Protein AF-A0A915NCZ8-F1 (afdb_monomer_lite)

Sequence (167 aa):
MMYTVECPVETLRYYDRKFLTNTFFNSSATYRLDSDVYMPHDALTKITPKTPKEYIWDQKEVLAKVKNKTKFVFQAISHCNSESGRDLITKRMSELIKLDLVGDCYGVYCDLECYNRELVPIVLSRSVFKGMDVPSNAFIALDDFESVNELVEYLRVLQNNTEKYLK

Structure (mmCIF, N/CA/C/O backbone):
data_AF-A0A915NCZ8-F1
#
_entry.id   AF-A0A915NCZ8-F1
#
loop_
_atom_site.group_PDB
_atom_site.id
_atom_site.type_symbol
_atom_site.label_atom_id
_atom_site.label_alt_id
_atom_site.label_comp_id
_atom_site.label_asym_id
_atom_site.label_entity_id
_atom_site.label_seq_id
_atom_site.pdbx_PDB_ins_code
_atom_site.Cartn_x
_atom_site.Cartn_y
_atom_site.Cartn_z
_atom_site.occupancy
_atom_site.B_iso_or_equiv
_atom_site.auth_seq_id
_atom_site.auth_comp_id
_atom_site.auth_asym_id
_atom_site.auth_atom_id
_atom_site.pdbx_PDB_model_num
ATOM 1 N N . MET A 1 1 ? 23.665 -8.447 -19.311 1.00 86.25 1 MET A N 1
ATOM 2 C CA . MET A 1 1 ? 22.579 -8.632 -18.328 1.00 86.25 1 MET A CA 1
ATOM 3 C C . MET A 1 1 ? 22.112 -7.257 -17.875 1.00 86.25 1 MET A C 1
ATOM 5 O O . MET A 1 1 ? 22.971 -6.423 -17.621 1.00 86.25 1 MET A O 1
ATOM 9 N N . MET A 1 2 ? 20.803 -7.003 -17.838 1.00 87.88 2 MET A N 1
ATOM 10 C CA . MET A 1 2 ? 20.227 -5.789 -17.253 1.00 87.88 2 MET A CA 1
ATOM 11 C C . MET A 1 2 ? 20.103 -5.988 -15.747 1.00 87.88 2 MET A C 1
ATOM 13 O O . MET A 1 2 ? 19.480 -6.953 -15.316 1.00 87.88 2 MET A O 1
ATOM 17 N N . TYR A 1 3 ? 20.666 -5.081 -14.962 1.00 89.06 3 TYR A N 1
ATOM 18 C CA . TYR A 1 3 ? 20.488 -5.049 -13.516 1.00 89.06 3 TYR A CA 1
ATOM 19 C C . TYR A 1 3 ? 19.832 -3.726 -13.146 1.00 89.06 3 TYR A C 1
ATOM 21 O O . TYR A 1 3 ? 20.379 -2.668 -13.457 1.00 89.06 3 TYR A O 1
ATOM 29 N N . THR A 1 4 ? 18.659 -3.783 -12.520 1.00 87.00 4 THR A N 1
ATOM 30 C CA . THR A 1 4 ? 17.991 -2.593 -11.992 1.00 87.00 4 THR A CA 1
ATOM 31 C C . THR A 1 4 ? 17.044 -2.969 -10.864 1.00 87.00 4 THR A C 1
ATOM 33 O O . THR A 1 4 ? 16.369 -4.000 -10.901 1.00 87.00 4 THR A O 1
ATOM 36 N N . VAL A 1 5 ? 16.999 -2.099 -9.864 1.00 84.25 5 VAL A N 1
ATOM 37 C CA . VAL A 1 5 ? 16.028 -2.146 -8.768 1.00 84.25 5 VAL A CA 1
ATOM 38 C C . VAL A 1 5 ? 14.976 -1.039 -8.889 1.00 84.25 5 VAL A C 1
ATOM 40 O O . VAL A 1 5 ? 14.059 -0.978 -8.071 1.00 84.25 5 VAL A O 1
ATOM 43 N N . GLU A 1 6 ? 15.097 -0.202 -9.925 1.00 85.00 6 GLU A N 1
ATOM 44 C CA . GLU A 1 6 ? 14.117 0.813 -10.298 1.00 85.00 6 GLU A CA 1
ATOM 45 C C . GLU A 1 6 ? 12.905 0.182 -10.966 1.00 85.00 6 GLU A C 1
ATOM 47 O O . GLU A 1 6 ? 12.993 -0.862 -11.624 1.00 85.00 6 GLU A O 1
ATOM 52 N N . CYS A 1 7 ? 11.751 0.834 -10.842 1.00 81.31 7 CYS A N 1
ATOM 53 C CA . CYS A 1 7 ? 10.559 0.335 -11.503 1.00 81.31 7 CYS A CA 1
ATOM 54 C C . CYS A 1 7 ? 10.661 0.481 -13.033 1.00 81.31 7 CYS A C 1
ATOM 56 O O . CYS A 1 7 ? 11.398 1.341 -13.5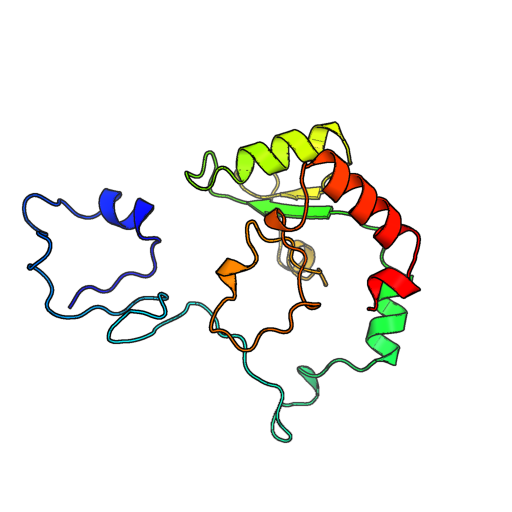23 1.00 81.31 7 CYS A O 1
ATOM 58 N N . PRO A 1 8 ? 9.945 -0.342 -13.827 1.00 79.25 8 PRO A N 1
ATOM 59 C CA . PRO A 1 8 ? 10.055 -0.316 -15.288 1.00 79.25 8 PRO A CA 1
ATOM 60 C C . PRO A 1 8 ? 9.828 1.064 -15.914 1.00 79.25 8 PRO A C 1
ATOM 62 O O . PRO A 1 8 ? 10.472 1.401 -16.903 1.00 79.25 8 PRO A O 1
ATOM 65 N N . VAL A 1 9 ? 8.930 1.853 -15.323 1.00 81.00 9 VAL A N 1
ATOM 66 C CA . VAL A 1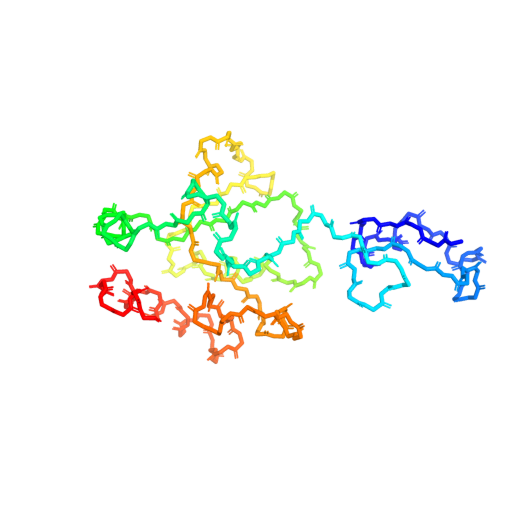 9 ? 8.613 3.216 -15.762 1.00 81.00 9 VAL A CA 1
ATOM 67 C C . VAL A 1 9 ? 9.812 4.147 -15.568 1.00 81.00 9 VAL A C 1
ATOM 69 O O . VAL A 1 9 ? 10.229 4.827 -16.503 1.00 81.00 9 VAL A O 1
ATOM 72 N N . GLU A 1 10 ? 10.419 4.127 -14.382 1.00 83.75 10 GLU A N 1
ATOM 73 C CA . GLU A 1 10 ? 11.555 4.991 -14.037 1.00 83.75 10 GLU A CA 1
ATOM 74 C C . GLU A 1 10 ? 12.857 4.526 -14.694 1.00 83.75 10 GLU A C 1
ATOM 76 O O . GLU A 1 10 ? 13.694 5.336 -15.079 1.00 83.75 10 GLU A O 1
ATOM 81 N N . THR A 1 11 ? 12.989 3.223 -14.939 1.00 81.50 11 THR A N 1
ATOM 82 C CA . THR A 1 11 ? 14.110 2.619 -15.671 1.00 81.50 11 THR A CA 1
ATOM 83 C C . THR A 1 11 ? 14.329 3.329 -17.013 1.00 81.50 11 THR A C 1
ATOM 85 O O . THR A 1 11 ? 15.455 3.688 -17.354 1.00 81.50 11 THR A O 1
ATOM 88 N N . LEU A 1 12 ? 13.263 3.637 -17.759 1.00 77.44 12 LEU A N 1
ATOM 89 C CA . LEU A 1 12 ? 13.378 4.311 -19.057 1.00 77.44 12 LEU A CA 1
ATOM 90 C C . LEU A 1 12 ? 13.888 5.758 -18.974 1.00 77.44 12 LEU A C 1
ATOM 92 O O . LEU A 1 12 ? 14.331 6.287 -19.991 1.00 77.44 12 LEU A O 1
ATOM 96 N N . ARG A 1 13 ? 13.879 6.396 -17.796 1.00 79.56 13 ARG A N 1
ATOM 97 C CA . ARG A 1 13 ? 14.479 7.728 -17.614 1.00 79.56 13 ARG A CA 1
ATOM 98 C C . ARG A 1 13 ? 16.002 7.693 -17.607 1.00 79.56 13 ARG A C 1
ATOM 100 O O . ARG A 1 13 ? 16.630 8.669 -18.005 1.00 79.56 13 ARG A O 1
ATOM 107 N N . TYR A 1 14 ? 16.590 6.580 -17.177 1.00 79.81 14 TYR A N 1
ATOM 108 C CA . TYR A 1 14 ? 18.040 6.434 -17.030 1.00 79.81 14 TYR A CA 1
ATOM 109 C C . TYR A 1 14 ? 18.702 5.729 -18.219 1.00 79.81 14 TYR A C 1
ATOM 111 O O . TYR A 1 14 ? 19.924 5.777 -18.364 1.00 79.81 14 TYR A O 1
ATOM 119 N N . TYR A 1 15 ? 17.912 5.088 -19.083 1.00 80.19 15 TYR A N 1
ATOM 120 C CA . TYR A 1 15 ? 18.409 4.260 -20.176 1.00 80.19 15 TYR A CA 1
ATOM 121 C C . TYR A 1 15 ? 17.950 4.779 -21.540 1.00 80.19 15 TYR A C 1
ATOM 123 O O . TYR A 1 15 ? 16.765 4.756 -21.872 1.00 80.19 15 TYR A O 1
ATOM 131 N N . ASP A 1 16 ? 18.909 5.189 -22.375 1.00 83.75 16 ASP A N 1
ATOM 132 C CA . ASP A 1 16 ? 18.623 5.617 -23.745 1.00 83.75 16 ASP A CA 1
ATOM 133 C C . ASP A 1 16 ? 18.289 4.409 -24.638 1.00 83.75 16 ASP A C 1
ATOM 135 O O . ASP A 1 16 ? 19.148 3.595 -24.999 1.00 83.75 16 ASP A O 1
ATOM 139 N N . ARG A 1 17 ? 17.015 4.319 -25.031 1.00 80.50 17 ARG A N 1
ATOM 140 C CA . ARG A 1 17 ? 16.459 3.253 -25.879 1.00 80.50 17 ARG A CA 1
ATOM 141 C C . ARG A 1 17 ? 17.026 3.236 -27.299 1.00 80.50 17 ARG A C 1
ATOM 143 O O . ARG A 1 17 ? 16.840 2.239 -27.994 1.00 80.50 17 ARG A O 1
ATOM 150 N N . LYS A 1 18 ? 17.733 4.287 -27.733 1.00 84.31 18 LYS A N 1
ATOM 151 C CA . LYS A 1 18 ? 18.476 4.282 -29.004 1.00 84.31 18 LYS A CA 1
ATOM 152 C C . LYS A 1 18 ? 19.630 3.284 -28.982 1.00 84.31 18 LYS A C 1
ATOM 154 O O . LYS A 1 18 ? 19.921 2.678 -30.007 1.00 84.31 18 LYS A O 1
ATOM 159 N N . PHE A 1 19 ? 20.259 3.106 -27.823 1.00 82.38 19 PHE A N 1
ATOM 160 C CA . PHE A 1 19 ? 21.373 2.177 -27.637 1.00 82.38 19 PHE A CA 1
ATOM 161 C C . PHE A 1 19 ? 20.909 0.884 -26.962 1.00 82.38 19 PHE A C 1
ATOM 163 O O . PHE A 1 19 ? 21.309 -0.207 -27.358 1.00 82.38 19 PHE A O 1
ATOM 170 N N . LEU A 1 20 ? 20.009 1.000 -25.984 1.00 82.75 20 LEU A N 1
ATOM 171 C CA . LEU A 1 20 ? 19.482 -0.108 -25.189 1.00 82.75 20 LEU A CA 1
ATOM 172 C C . LEU A 1 20 ? 18.162 -0.615 -25.780 1.00 82.75 20 LEU A C 1
ATOM 174 O O . LEU A 1 20 ? 17.071 -0.437 -25.224 1.00 82.75 20 LEU A O 1
ATOM 178 N N . THR A 1 21 ? 18.276 -1.226 -26.958 1.00 82.38 21 THR A N 1
ATOM 179 C CA . THR A 1 21 ? 17.155 -1.858 -27.663 1.00 82.38 21 THR A CA 1
ATOM 180 C C . THR A 1 21 ? 16.630 -3.077 -26.894 1.00 82.38 21 THR A C 1
ATOM 182 O O . THR A 1 21 ? 17.266 -3.579 -25.967 1.00 82.38 21 THR A O 1
ATOM 185 N N . ASN A 1 22 ? 15.464 -3.601 -27.289 1.00 77.00 22 ASN A N 1
ATOM 186 C CA . ASN A 1 22 ? 14.846 -4.768 -26.636 1.00 77.00 22 ASN A CA 1
ATOM 187 C C . ASN A 1 22 ? 15.714 -6.042 -26.661 1.00 77.00 22 ASN A C 1
ATOM 189 O O . ASN A 1 22 ? 15.429 -6.975 -25.923 1.00 77.00 22 ASN A O 1
ATOM 193 N N . THR A 1 23 ? 16.753 -6.087 -27.497 1.00 85.31 23 THR A N 1
ATOM 194 C CA . THR A 1 23 ? 17.670 -7.226 -27.636 1.00 85.31 23 THR A CA 1
ATOM 195 C C . THR A 1 23 ? 19.063 -6.935 -27.081 1.00 85.31 23 THR A C 1
ATOM 197 O O . THR A 1 23 ? 19.967 -7.743 -27.258 1.00 85.31 23 THR A O 1
ATOM 200 N N . PHE A 1 24 ? 19.278 -5.773 -26.455 1.00 88.25 24 PHE A N 1
ATOM 201 C CA . PHE A 1 24 ? 20.596 -5.393 -25.943 1.00 88.25 24 PHE A CA 1
ATOM 202 C C . PHE A 1 24 ? 21.032 -6.278 -24.767 1.00 88.25 24 PHE A C 1
ATOM 204 O O . PHE A 1 24 ? 22.212 -6.592 -24.609 1.00 88.25 24 PHE A O 1
ATOM 211 N N . PHE A 1 25 ? 20.075 -6.703 -23.939 1.00 88.50 25 PHE A N 1
ATOM 212 C CA . PHE A 1 25 ? 20.321 -7.574 -22.797 1.00 88.50 25 PHE A CA 1
ATOM 213 C C . PHE A 1 25 ? 19.714 -8.960 -23.027 1.00 88.50 25 PHE A C 1
ATOM 215 O O . PHE A 1 25 ? 18.517 -9.080 -23.250 1.00 88.50 25 PHE A O 1
ATOM 222 N N . ASN A 1 26 ? 20.537 -10.002 -22.887 1.00 92.00 26 ASN A N 1
ATOM 223 C CA . ASN A 1 26 ? 20.093 -11.402 -22.975 1.00 92.00 26 ASN A CA 1
ATOM 224 C C . ASN A 1 26 ? 19.469 -11.940 -21.676 1.00 92.00 26 ASN A C 1
ATOM 226 O O . ASN A 1 26 ? 18.883 -13.015 -21.686 1.00 92.00 26 ASN A O 1
ATOM 230 N N . SER A 1 27 ? 19.667 -11.245 -20.553 1.00 91.94 27 SER A N 1
ATOM 231 C CA . SER A 1 27 ? 19.197 -11.670 -19.228 1.00 91.94 27 SER A CA 1
ATOM 232 C C . SER A 1 27 ? 18.972 -10.457 -18.330 1.00 91.94 27 SER A C 1
ATOM 234 O O . SER A 1 27 ? 19.586 -9.406 -18.551 1.00 91.94 27 SER A O 1
ATOM 236 N N . SER A 1 28 ? 18.162 -10.615 -17.292 1.00 91.38 28 SER A N 1
ATOM 237 C CA . SER A 1 28 ? 17.712 -9.585 -16.360 1.00 91.38 28 SER A CA 1
ATOM 238 C C . SER A 1 28 ? 17.853 -10.031 -14.899 1.00 91.38 28 SER A C 1
ATOM 240 O O . SER A 1 28 ? 17.622 -11.190 -14.568 1.00 91.38 28 SER A O 1
ATOM 242 N N . ALA A 1 29 ? 18.229 -9.103 -14.023 1.00 92.81 29 ALA A N 1
ATOM 243 C CA . ALA A 1 29 ? 18.300 -9.291 -12.579 1.00 92.81 29 ALA A CA 1
ATOM 244 C C . ALA A 1 29 ? 17.532 -8.152 -11.890 1.00 92.81 29 ALA A C 1
ATOM 246 O O . ALA A 1 29 ? 18.026 -7.022 -11.841 1.00 92.81 29 ALA A O 1
ATOM 247 N N . THR A 1 30 ? 16.295 -8.417 -11.451 1.00 91.12 30 THR A N 1
ATOM 248 C CA . THR A 1 30 ? 15.374 -7.385 -10.927 1.00 91.12 30 THR A CA 1
ATOM 249 C C . THR A 1 30 ? 14.419 -7.952 -9.873 1.00 91.12 30 THR A C 1
ATOM 251 O O . THR A 1 30 ? 14.313 -9.163 -9.698 1.00 91.12 30 THR A O 1
ATOM 254 N N . TYR A 1 31 ? 13.639 -7.084 -9.228 1.00 88.19 31 TYR A N 1
ATOM 255 C CA . TYR A 1 31 ? 12.594 -7.489 -8.284 1.00 88.19 31 TYR A CA 1
ATOM 256 C C . TYR A 1 31 ? 11.355 -8.129 -8.939 1.00 88.19 31 TYR A C 1
ATOM 258 O O . TYR A 1 31 ? 10.445 -8.555 -8.229 1.00 88.19 31 TYR A O 1
ATOM 266 N N . ARG A 1 32 ? 11.245 -8.161 -10.273 1.00 86.31 32 ARG A N 1
ATOM 267 C CA . ARG A 1 32 ? 10.085 -8.761 -10.945 1.00 86.31 32 ARG A CA 1
ATOM 268 C C . ARG A 1 32 ? 10.174 -10.286 -10.937 1.00 86.31 32 ARG A C 1
ATOM 270 O O . ARG A 1 32 ? 11.240 -10.848 -11.186 1.00 86.31 32 ARG A O 1
ATOM 277 N N . LEU A 1 33 ? 9.033 -10.945 -10.727 1.00 85.69 33 LEU A N 1
ATOM 278 C CA . LEU A 1 33 ? 8.924 -12.411 -10.708 1.00 85.69 33 LEU A CA 1
ATOM 279 C C . LEU A 1 33 ? 9.248 -13.074 -12.060 1.00 85.69 33 LEU A C 1
ATOM 281 O O . LEU A 1 33 ? 9.517 -14.268 -12.092 1.00 85.69 33 LEU A O 1
ATOM 285 N N . ASP A 1 34 ? 9.216 -12.320 -13.162 1.00 88.44 34 ASP A N 1
ATOM 286 C CA . ASP A 1 34 ? 9.513 -12.788 -14.521 1.00 88.44 34 ASP A CA 1
ATOM 287 C C . ASP A 1 34 ? 10.956 -12.498 -14.977 1.00 88.44 34 ASP A C 1
ATOM 289 O O . ASP A 1 34 ? 11.256 -12.618 -16.163 1.00 88.44 34 ASP A O 1
ATOM 293 N N . SER A 1 35 ? 11.847 -12.108 -14.060 1.00 91.12 35 SER A N 1
ATOM 294 C CA . SER A 1 35 ? 13.268 -11.897 -14.368 1.00 91.12 35 SER A CA 1
ATOM 295 C C . SER A 1 35 ? 14.089 -13.189 -14.303 1.00 91.12 35 SER A C 1
ATOM 297 O O . SER A 1 35 ? 13.743 -14.118 -13.576 1.00 91.12 35 SER A O 1
ATOM 299 N N . ASP A 1 36 ? 15.201 -13.245 -15.048 1.00 94.25 36 ASP A N 1
ATOM 300 C CA . ASP A 1 36 ? 16.092 -14.419 -15.075 1.00 94.25 36 ASP A CA 1
ATOM 301 C C . ASP A 1 36 ? 16.745 -14.675 -13.710 1.00 94.25 36 ASP A C 1
ATOM 303 O O . ASP A 1 36 ? 16.940 -15.820 -13.302 1.00 94.25 36 ASP A O 1
ATOM 307 N N . VAL A 1 37 ? 17.083 -13.595 -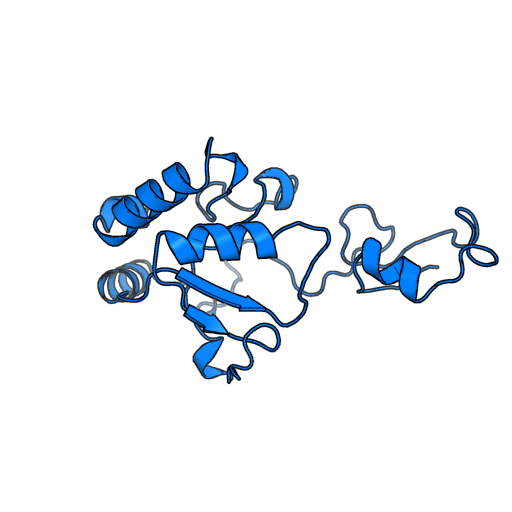12.999 1.00 93.50 37 VAL A N 1
ATOM 308 C CA . VAL A 1 37 ? 17.574 -13.614 -11.620 1.00 93.50 37 VAL A CA 1
ATOM 309 C C . VAL A 1 37 ? 16.644 -12.760 -10.761 1.00 93.50 37 VAL A C 1
ATOM 311 O O . VAL A 1 37 ? 16.731 -11.531 -10.755 1.00 93.50 37 VAL A O 1
ATOM 314 N N . TYR A 1 38 ? 15.761 -13.421 -10.013 1.00 90.56 38 TYR A N 1
ATOM 315 C CA . TYR A 1 38 ? 14.854 -12.753 -9.083 1.00 90.56 38 TYR A CA 1
ATOM 316 C C . TYR A 1 38 ? 15.624 -12.158 -7.900 1.00 90.56 38 TYR A C 1
ATOM 318 O O . TYR A 1 38 ? 16.256 -12.879 -7.127 1.00 90.56 38 TYR A O 1
ATOM 326 N N . MET A 1 39 ? 15.560 -10.835 -7.761 1.00 89.75 39 MET A N 1
ATOM 327 C CA . MET A 1 39 ? 16.297 -10.085 -6.750 1.00 89.75 39 MET A CA 1
ATOM 328 C C . MET A 1 39 ? 15.410 -8.989 -6.133 1.00 89.75 39 MET A C 1
ATOM 330 O O . MET A 1 39 ? 15.493 -7.819 -6.521 1.00 89.75 39 MET A O 1
ATOM 334 N N . PRO A 1 40 ? 14.490 -9.361 -5.227 1.00 87.31 40 PRO A N 1
ATOM 335 C CA . PRO A 1 40 ? 13.576 -8.413 -4.607 1.00 87.31 40 PRO A CA 1
ATOM 336 C C . PRO A 1 40 ? 14.272 -7.565 -3.537 1.00 87.31 40 PRO A C 1
ATOM 338 O O . PRO A 1 40 ? 15.273 -7.979 -2.957 1.00 87.31 40 PRO A O 1
ATOM 341 N N . HIS A 1 41 ? 13.699 -6.392 -3.248 1.00 83.00 41 HIS A N 1
ATOM 342 C CA . HIS A 1 41 ? 14.123 -5.555 -2.115 1.00 83.00 41 HIS A CA 1
ATOM 343 C C . HIS A 1 41 ? 13.901 -6.257 -0.775 1.00 83.00 41 HIS A C 1
ATOM 345 O O . HIS A 1 41 ? 14.733 -6.168 0.120 1.00 83.00 41 HIS A O 1
ATOM 351 N N . ASP A 1 42 ? 12.775 -6.958 -0.661 1.00 83.12 42 ASP A N 1
ATOM 352 C CA . ASP A 1 42 ? 12.385 -7.727 0.513 1.00 83.12 42 ASP A CA 1
ATOM 353 C C . ASP A 1 42 ? 11.492 -8.898 0.080 1.00 83.12 42 ASP A C 1
ATOM 355 O O . ASP A 1 42 ? 10.937 -8.892 -1.024 1.00 83.12 42 ASP A O 1
ATOM 359 N N . ALA A 1 43 ? 11.345 -9.910 0.929 1.00 81.12 43 ALA A N 1
ATOM 360 C CA . ALA A 1 43 ? 10.601 -11.117 0.602 1.00 81.12 43 ALA A CA 1
ATOM 361 C C . ALA A 1 43 ? 9.653 -11.531 1.728 1.00 81.12 43 ALA A C 1
ATOM 363 O O . ALA A 1 43 ? 10.051 -11.763 2.869 1.00 81.12 43 ALA A O 1
ATOM 364 N N . LEU A 1 44 ? 8.384 -11.732 1.368 1.00 83.88 44 LEU A N 1
ATOM 365 C CA . LEU A 1 44 ? 7.430 -12.406 2.240 1.00 83.88 44 LEU A CA 1
ATOM 366 C C . LEU A 1 44 ? 7.766 -13.898 2.271 1.00 83.88 44 LEU A C 1
ATOM 368 O O . LEU A 1 44 ? 7.716 -14.583 1.249 1.00 83.88 44 LEU A O 1
ATOM 372 N N . THR A 1 45 ? 8.111 -14.405 3.452 1.00 85.75 45 THR A N 1
ATOM 373 C CA . THR A 1 45 ? 8.455 -15.815 3.655 1.00 85.75 45 THR A CA 1
ATOM 374 C C . THR A 1 45 ? 7.397 -16.510 4.502 1.00 85.75 45 THR A C 1
ATOM 376 O O . THR A 1 45 ? 6.812 -15.924 5.414 1.00 85.75 45 THR A O 1
ATOM 379 N N . LYS A 1 46 ? 7.118 -17.781 4.190 1.00 88.50 46 LYS A N 1
ATOM 380 C CA . LYS A 1 46 ? 6.175 -18.577 4.980 1.00 88.50 46 LYS A CA 1
ATOM 381 C C . LYS A 1 46 ? 6.736 -18.807 6.377 1.00 88.50 46 LYS A C 1
ATOM 383 O O . LYS A 1 46 ? 7.895 -19.192 6.530 1.00 88.50 46 LYS A O 1
ATOM 388 N N . ILE A 1 47 ? 5.877 -18.661 7.382 1.00 89.75 47 ILE A N 1
ATOM 389 C CA . ILE A 1 47 ? 6.193 -19.100 8.739 1.00 89.75 47 ILE A CA 1
ATOM 390 C C . ILE A 1 47 ? 6.363 -20.622 8.712 1.00 89.75 47 ILE A C 1
ATOM 392 O O . ILE A 1 47 ? 5.493 -21.360 8.249 1.00 89.75 47 ILE A O 1
ATOM 396 N N . THR A 1 48 ? 7.503 -21.089 9.204 1.00 92.62 48 THR A N 1
ATOM 397 C CA . THR A 1 48 ? 7.831 -22.508 9.347 1.00 92.62 48 THR A CA 1
ATOM 398 C C . THR A 1 48 ? 8.131 -22.814 10.814 1.00 92.62 48 THR A C 1
ATOM 400 O O . THR A 1 48 ? 8.390 -21.893 11.588 1.00 92.62 48 THR A O 1
ATOM 403 N N . PRO A 1 49 ? 8.208 -24.093 11.222 1.00 94.31 49 PRO A N 1
ATOM 404 C CA . PRO A 1 49 ? 8.654 -24.447 12.572 1.00 94.31 49 PRO A CA 1
ATOM 405 C C . PRO A 1 49 ? 10.066 -23.948 12.932 1.00 94.31 49 PRO A C 1
ATOM 407 O O . PRO A 1 49 ? 10.434 -23.965 14.101 1.00 94.31 49 PRO A O 1
ATOM 410 N N . LYS A 1 50 ? 10.867 -23.535 11.937 1.00 95.06 50 LYS A N 1
ATOM 411 C CA . LYS A 1 50 ? 12.205 -22.957 12.127 1.00 95.06 50 LYS A CA 1
ATOM 412 C C . LYS A 1 50 ? 12.195 -21.431 12.237 1.00 95.06 50 LYS A C 1
ATOM 414 O O . LYS A 1 50 ? 13.239 -20.858 12.532 1.00 95.06 50 LYS A O 1
ATOM 419 N N . THR A 1 51 ? 11.068 -20.775 11.958 1.00 93.88 51 THR A N 1
ATOM 420 C CA . THR A 1 51 ? 10.961 -19.317 12.046 1.00 93.88 51 THR A CA 1
ATOM 421 C C . THR A 1 51 ? 11.176 -18.890 13.503 1.00 93.88 51 THR A C 1
ATOM 423 O O . THR A 1 51 ? 10.509 -19.433 14.389 1.00 93.88 51 THR A O 1
ATOM 426 N N . PRO A 1 52 ? 12.109 -17.959 13.777 1.00 94.06 52 PRO A N 1
ATOM 427 C CA . PRO A 1 52 ? 12.360 -17.489 15.134 1.00 94.06 52 PRO A CA 1
ATOM 428 C C . PRO A 1 52 ? 11.106 -16.867 15.764 1.00 94.06 52 PRO A C 1
ATOM 430 O O . PRO A 1 52 ? 10.297 -16.244 15.073 1.00 94.06 52 PRO A O 1
ATOM 433 N N . LYS A 1 53 ? 10.926 -17.056 17.077 1.00 89.75 53 LYS A N 1
ATOM 434 C CA . LYS A 1 53 ? 9.695 -16.656 17.784 1.00 89.75 53 LYS A CA 1
ATOM 435 C C . LYS A 1 53 ? 9.473 -15.146 17.769 1.00 89.75 53 LYS A C 1
ATOM 437 O O . LYS A 1 53 ? 8.332 -14.714 17.779 1.00 89.75 53 LYS A O 1
ATOM 442 N N . GLU A 1 54 ? 10.537 -14.360 17.704 1.00 89.75 54 GLU A N 1
ATOM 443 C CA . GLU A 1 54 ? 10.503 -12.903 17.581 1.00 89.75 54 GLU A CA 1
ATOM 444 C C . GLU A 1 54 ? 9.818 -12.409 16.294 1.00 89.75 54 GLU A C 1
ATOM 446 O O . GLU A 1 54 ? 9.335 -11.280 16.261 1.00 89.75 54 GLU A O 1
ATOM 451 N N . TYR A 1 55 ? 9.721 -13.251 15.259 1.00 87.25 55 TYR A N 1
ATOM 452 C CA . TYR A 1 55 ? 9.013 -12.943 14.011 1.00 87.25 55 TYR A CA 1
ATOM 453 C C . TYR A 1 55 ? 7.589 -13.509 13.963 1.00 87.25 55 TYR A C 1
ATOM 455 O O . TYR A 1 55 ? 6.883 -13.314 12.974 1.00 87.25 55 TYR A O 1
ATOM 463 N N . ILE A 1 56 ? 7.156 -14.232 14.999 1.00 89.44 56 ILE A N 1
ATOM 464 C CA . ILE A 1 56 ? 5.828 -14.844 15.072 1.00 89.44 56 ILE A CA 1
ATOM 465 C C . ILE A 1 56 ? 5.021 -14.104 16.129 1.00 89.44 56 ILE A C 1
ATOM 467 O O . ILE A 1 56 ? 5.341 -14.144 17.314 1.00 89.44 56 ILE A O 1
ATOM 471 N N . TRP A 1 57 ? 3.947 -13.448 15.705 1.00 86.88 57 TRP A N 1
ATOM 472 C CA . TRP A 1 57 ? 3.084 -12.715 16.624 1.00 86.88 57 TRP A CA 1
ATOM 473 C C . TRP A 1 57 ? 2.146 -13.657 17.380 1.00 86.88 57 TRP A C 1
ATOM 475 O O . TRP A 1 57 ? 1.502 -14.524 16.784 1.00 86.88 57 TRP A O 1
ATOM 485 N N . ASP A 1 58 ? 2.035 -13.461 18.695 1.00 89.44 58 ASP A N 1
ATOM 486 C CA . ASP A 1 58 ? 1.062 -14.178 19.516 1.00 89.44 58 ASP A CA 1
ATOM 487 C C . ASP A 1 58 ? -0.340 -13.588 19.327 1.00 89.44 58 ASP A C 1
ATOM 489 O O . ASP A 1 58 ? -0.536 -12.372 19.329 1.00 89.44 58 ASP A O 1
ATOM 493 N N . GLN A 1 59 ? -1.356 -14.443 19.209 1.00 87.38 59 GLN A N 1
ATOM 494 C CA . GLN A 1 59 ? -2.723 -13.987 18.967 1.00 87.38 59 GLN A CA 1
ATOM 495 C C . GLN A 1 59 ? -3.249 -13.065 20.082 1.00 87.38 59 GLN A C 1
ATOM 497 O O . GLN A 1 59 ? -3.980 -12.119 19.795 1.00 87.38 59 GLN A O 1
ATOM 502 N N . LYS A 1 60 ? -2.880 -13.286 21.350 1.00 90.38 60 LYS A N 1
ATOM 503 C CA . LYS A 1 60 ? -3.279 -12.406 22.460 1.00 90.38 60 LYS A CA 1
ATOM 504 C C . LYS A 1 60 ? -2.605 -11.044 22.360 1.00 90.38 60 LYS A C 1
ATOM 506 O O . LYS A 1 60 ? -3.250 -10.041 22.661 1.00 90.38 60 LYS A O 1
ATOM 511 N N . GLU A 1 61 ? -1.347 -11.009 21.926 1.00 89.94 61 GLU A N 1
ATOM 512 C CA . GLU A 1 61 ? -0.628 -9.763 21.663 1.00 89.94 61 GLU A CA 1
ATOM 513 C C . GLU A 1 61 ? -1.317 -8.979 20.542 1.00 89.94 61 GLU A C 1
ATOM 515 O O . GLU A 1 61 ? -1.672 -7.819 20.744 1.00 89.94 61 GLU A O 1
ATOM 520 N N . VAL A 1 62 ? -1.614 -9.630 19.413 1.00 89.31 62 VAL A N 1
ATOM 521 C CA . VAL A 1 62 ? -2.335 -9.006 18.291 1.00 89.31 62 VAL A CA 1
ATOM 522 C C . VAL A 1 62 ? -3.681 -8.450 18.748 1.00 89.31 62 VAL A C 1
ATOM 524 O O . VAL A 1 62 ? -4.001 -7.295 18.475 1.00 89.31 62 VAL A O 1
ATOM 527 N N . LEU A 1 63 ? -4.456 -9.227 19.508 1.00 88.94 63 LEU A N 1
ATOM 528 C CA . LEU A 1 63 ? -5.740 -8.782 20.054 1.00 88.94 63 LEU A CA 1
ATOM 529 C C . LEU A 1 63 ? -5.597 -7.553 20.960 1.00 88.94 63 LEU A C 1
ATOM 531 O O . LEU A 1 63 ? -6.431 -6.648 20.897 1.00 88.94 63 LEU A O 1
ATOM 535 N N . ALA A 1 64 ? -4.567 -7.509 21.806 1.00 89.81 64 ALA A N 1
ATOM 536 C CA . ALA A 1 64 ? -4.305 -6.365 22.674 1.00 89.81 64 ALA A CA 1
ATOM 537 C C . ALA A 1 64 ? -3.925 -5.119 21.862 1.00 89.81 64 ALA A C 1
ATOM 539 O O . ALA A 1 64 ? -4.431 -4.030 22.137 1.00 89.81 64 ALA A O 1
ATOM 540 N N . LYS A 1 65 ? -3.089 -5.278 20.831 1.00 88.56 65 LYS A N 1
ATOM 541 C CA . LYS A 1 65 ? -2.666 -4.174 19.964 1.00 88.56 65 LYS A CA 1
ATOM 542 C C . LYS A 1 65 ? -3.823 -3.629 19.139 1.00 88.56 65 LYS A C 1
ATOM 544 O O . LYS A 1 65 ? -4.053 -2.425 19.171 1.00 88.56 65 LYS A O 1
ATOM 549 N N . VAL A 1 66 ? -4.616 -4.495 18.503 1.00 89.19 66 VAL A N 1
ATOM 550 C CA . VAL A 1 66 ? -5.790 -4.098 17.705 1.00 89.19 66 VAL A CA 1
ATOM 551 C C . VAL A 1 66 ? -6.813 -3.328 18.544 1.00 89.19 66 VAL A C 1
ATOM 553 O O . VAL A 1 66 ? -7.315 -2.308 18.081 1.00 89.19 66 VAL A O 1
ATOM 556 N N . LYS A 1 67 ? -7.076 -3.740 19.792 1.00 87.00 67 LYS A N 1
ATOM 557 C CA . LYS A 1 67 ? -7.991 -3.015 20.698 1.00 87.00 67 LYS A CA 1
ATOM 558 C C . LYS A 1 67 ? -7.538 -1.589 21.017 1.00 87.00 67 LYS A C 1
ATOM 560 O O . LYS A 1 67 ? -8.379 -0.732 21.262 1.00 87.00 67 LYS A O 1
ATOM 565 N N . ASN A 1 68 ? -6.231 -1.342 21.007 1.00 87.25 68 ASN A N 1
ATOM 566 C CA . ASN A 1 68 ? -5.648 -0.034 21.298 1.00 87.25 68 ASN A CA 1
ATOM 567 C C . ASN A 1 68 ? -5.419 0.819 20.038 1.00 87.25 68 ASN A C 1
ATOM 569 O O . ASN A 1 68 ? -4.951 1.955 20.148 1.00 87.25 68 ASN A O 1
ATOM 573 N N . LYS A 1 69 ? -5.727 0.312 18.834 1.00 85.06 69 LYS A N 1
ATOM 574 C CA . LYS A 1 69 ? -5.563 1.079 17.593 1.00 85.06 69 LYS A CA 1
ATOM 575 C C . LYS A 1 69 ? -6.601 2.195 17.517 1.00 85.06 69 LYS A C 1
ATOM 577 O O . LYS A 1 69 ? -7.790 1.951 17.363 1.00 85.06 69 LYS A O 1
ATOM 582 N N . THR A 1 70 ? -6.123 3.434 17.571 1.00 83.50 70 THR A N 1
ATOM 583 C CA . THR A 1 70 ? -6.947 4.647 17.428 1.00 83.50 70 THR A CA 1
ATOM 584 C C . THR A 1 70 ? -6.748 5.347 16.086 1.00 83.50 70 THR A C 1
ATOM 586 O O . THR A 1 70 ? -7.632 6.064 15.619 1.00 83.50 70 THR A O 1
ATOM 589 N N . LYS A 1 71 ? -5.587 5.139 15.452 1.00 84.94 71 LYS A N 1
ATOM 590 C CA . LYS A 1 71 ? -5.247 5.716 14.148 1.00 84.94 71 LYS A CA 1
ATOM 591 C C . LYS A 1 71 ? -5.928 4.952 13.021 1.00 84.94 71 LYS A C 1
ATOM 593 O O . LYS A 1 71 ? -6.039 3.730 13.081 1.00 84.94 71 LYS A O 1
ATOM 598 N N . PHE A 1 72 ? -6.359 5.693 12.004 1.00 89.50 72 PHE A N 1
ATOM 599 C CA . PHE A 1 72 ? -7.254 5.175 10.977 1.00 89.50 72 PHE A CA 1
ATOM 600 C C . PHE A 1 72 ? -6.520 4.747 9.704 1.00 89.50 72 PHE A C 1
ATOM 602 O O . PHE A 1 72 ? -6.390 3.554 9.448 1.00 89.50 72 PHE A O 1
ATOM 609 N N . VAL A 1 73 ? -5.995 5.701 8.932 1.00 94.00 73 VAL A N 1
ATOM 610 C CA . VAL A 1 73 ? -5.263 5.429 7.687 1.00 94.00 73 VAL A CA 1
ATOM 611 C C . VAL A 1 73 ? -3.978 6.246 7.669 1.00 94.00 73 VAL A C 1
ATOM 613 O O . VAL A 1 73 ? -3.994 7.436 7.978 1.00 94.00 73 VAL A O 1
ATOM 616 N N . PHE A 1 74 ? -2.877 5.600 7.295 1.00 94.75 74 PHE A N 1
ATOM 617 C CA . PHE A 1 74 ? -1.541 6.185 7.221 1.00 94.75 74 PHE A CA 1
ATOM 618 C C . PHE A 1 74 ? -0.930 5.924 5.844 1.00 94.75 74 PHE A C 1
ATOM 620 O O . PHE A 1 74 ? -1.073 4.825 5.306 1.00 94.75 74 PHE A O 1
ATOM 627 N N . GLN A 1 75 ? -0.221 6.909 5.294 1.00 94.81 75 GLN A N 1
ATOM 628 C CA . GLN A 1 75 ? 0.572 6.744 4.080 1.00 94.81 75 GLN A CA 1
ATOM 629 C C . GLN A 1 75 ? 1.869 7.551 4.172 1.00 94.81 75 GLN A C 1
ATOM 631 O O . GLN A 1 75 ? 1.844 8.756 4.416 1.00 94.81 75 GLN A O 1
ATOM 636 N N . ALA A 1 76 ? 2.989 6.882 3.902 1.00 94.50 76 ALA A N 1
ATOM 637 C CA . ALA A 1 76 ? 4.288 7.512 3.708 1.00 94.50 76 ALA A CA 1
ATOM 638 C C . ALA A 1 76 ? 4.669 7.490 2.222 1.00 94.50 76 ALA A C 1
ATOM 640 O O . ALA A 1 76 ? 4.582 6.443 1.576 1.00 94.50 76 ALA A O 1
ATOM 641 N N . ILE A 1 77 ? 5.052 8.639 1.667 1.00 93.50 77 ILE A N 1
ATOM 642 C CA . ILE A 1 77 ? 5.271 8.804 0.228 1.00 93.50 77 ILE A CA 1
ATOM 643 C C . ILE A 1 77 ? 6.217 9.969 -0.087 1.00 93.50 77 ILE A C 1
ATOM 645 O O . ILE A 1 77 ? 5.984 11.112 0.304 1.00 93.50 77 ILE A O 1
ATOM 649 N N . SER A 1 78 ? 7.245 9.670 -0.883 1.00 92.94 78 SER A N 1
ATOM 650 C CA . SER A 1 78 ? 8.222 10.656 -1.370 1.00 92.94 78 SER A CA 1
ATOM 651 C C . SER A 1 78 ? 8.241 10.832 -2.893 1.00 92.94 78 SER A C 1
ATOM 653 O O . SER A 1 78 ? 8.808 11.799 -3.384 1.00 92.94 78 SER A O 1
ATOM 655 N N . HIS A 1 79 ? 7.605 9.936 -3.658 1.00 91.00 79 HIS A N 1
ATOM 656 C CA . HIS A 1 79 ? 7.518 10.054 -5.119 1.00 91.00 79 HIS A CA 1
ATOM 657 C C . HIS A 1 79 ? 6.106 10.446 -5.555 1.00 91.00 79 HIS A C 1
ATOM 659 O O . HIS A 1 79 ? 5.201 9.607 -5.555 1.00 91.00 79 HIS A O 1
ATOM 665 N N . CYS A 1 80 ? 5.934 11.712 -5.925 1.00 92.31 80 CYS A N 1
ATOM 666 C CA . CYS A 1 80 ? 4.636 12.323 -6.204 1.00 92.31 80 CYS A CA 1
ATOM 667 C C . CYS A 1 80 ? 4.275 12.214 -7.688 1.00 92.31 80 CYS A C 1
ATOM 669 O O . CYS A 1 80 ? 5.152 12.041 -8.531 1.00 92.31 80 CYS A O 1
ATOM 671 N N . ASN A 1 81 ? 2.989 12.369 -8.017 1.00 90.88 81 ASN A N 1
ATOM 672 C CA . ASN A 1 81 ? 2.486 12.290 -9.397 1.00 90.88 81 ASN A CA 1
ATOM 673 C C . ASN A 1 81 ? 2.902 10.984 -10.097 1.00 90.88 81 ASN A C 1
ATOM 675 O O . ASN A 1 81 ? 3.348 10.979 -11.243 1.00 90.88 81 ASN A O 1
ATOM 679 N N . SER A 1 82 ? 2.795 9.871 -9.375 1.00 88.19 82 SER A N 1
ATOM 680 C CA . SER A 1 82 ? 3.142 8.552 -9.886 1.00 88.19 82 SER A CA 1
ATOM 681 C C . SER A 1 82 ? 2.206 8.129 -11.020 1.00 88.19 82 SER A C 1
ATOM 683 O O . SER A 1 82 ? 0.991 8.315 -10.938 1.00 88.19 82 SER A O 1
ATOM 685 N N . GLU A 1 83 ? 2.752 7.465 -12.042 1.00 88.44 83 GLU A N 1
ATOM 686 C CA . GLU A 1 83 ? 1.955 6.939 -13.166 1.00 88.44 83 GLU A CA 1
ATOM 687 C C . GLU A 1 83 ? 0.899 5.915 -12.729 1.00 88.44 83 GLU A C 1
ATOM 689 O O . GLU A 1 83 ? -0.111 5.733 -13.400 1.00 88.44 83 GLU A O 1
ATOM 694 N N . SER A 1 84 ? 1.090 5.291 -11.562 1.00 87.31 84 SER A N 1
ATOM 695 C CA . SER A 1 84 ? 0.102 4.397 -10.949 1.00 87.31 84 SER A CA 1
ATOM 696 C C . SER A 1 84 ? -1.227 5.077 -10.599 1.00 87.31 84 SER A C 1
ATOM 698 O O . SER A 1 84 ? -2.202 4.393 -10.299 1.00 87.31 84 SER A O 1
ATOM 700 N N . GLY A 1 85 ? -1.269 6.413 -10.554 1.00 91.12 85 GLY A N 1
ATOM 701 C CA . GLY A 1 85 ? -2.444 7.167 -10.122 1.00 91.12 85 GLY A CA 1
ATOM 702 C C . GLY A 1 85 ? -2.717 7.091 -8.617 1.00 91.12 85 GLY A C 1
ATOM 703 O O . GLY A 1 85 ? -3.726 7.630 -8.163 1.00 91.12 85 GLY A O 1
ATOM 704 N N . ARG A 1 86 ? -1.828 6.481 -7.817 1.00 92.50 86 ARG A N 1
ATOM 705 C CA . ARG A 1 86 ? -1.961 6.367 -6.350 1.00 92.50 86 ARG A CA 1
ATOM 706 C C . ARG A 1 86 ? -2.271 7.711 -5.691 1.00 92.50 86 ARG A C 1
ATOM 708 O O . ARG A 1 86 ? -3.105 7.778 -4.795 1.00 92.50 86 ARG A O 1
ATOM 715 N N . ASP A 1 87 ? -1.629 8.779 -6.154 1.00 93.19 87 ASP A N 1
ATOM 716 C CA . ASP A 1 87 ? -1.795 10.132 -5.616 1.00 93.19 87 ASP A CA 1
ATOM 717 C C . ASP A 1 87 ? -3.234 10.656 -5.788 1.00 93.19 87 ASP A C 1
ATOM 719 O O . ASP A 1 87 ? -3.758 11.342 -4.910 1.00 93.19 87 ASP A O 1
ATOM 723 N N . LEU A 1 88 ? -3.910 10.279 -6.882 1.00 94.06 88 LEU A N 1
ATOM 724 C CA . LEU A 1 88 ? -5.308 10.639 -7.137 1.00 94.06 88 LEU A CA 1
ATOM 725 C C . LEU A 1 88 ? -6.249 9.952 -6.143 1.00 94.06 88 LEU A C 1
ATOM 727 O O . LEU A 1 88 ? -7.188 10.579 -5.649 1.00 94.06 88 LEU A O 1
ATOM 731 N N . ILE A 1 89 ? -5.971 8.688 -5.814 1.00 94.38 89 ILE A N 1
ATOM 732 C CA . ILE A 1 89 ? -6.738 7.932 -4.819 1.00 94.38 89 ILE A CA 1
ATOM 733 C C . ILE A 1 89 ? -6.548 8.540 -3.434 1.00 94.38 89 ILE A C 1
ATOM 735 O O . ILE A 1 89 ? -7.539 8.819 -2.760 1.00 94.38 89 ILE A O 1
ATOM 739 N N . THR A 1 90 ? -5.305 8.822 -3.032 1.00 95.06 90 THR A N 1
ATOM 740 C CA . THR A 1 90 ? -5.033 9.477 -1.746 1.00 95.06 90 THR A CA 1
ATOM 741 C C . THR A 1 90 ? -5.744 10.823 -1.649 1.00 95.06 90 THR A C 1
ATOM 743 O O . THR A 1 90 ? -6.398 11.096 -0.643 1.00 95.06 90 THR A O 1
ATOM 746 N N . LYS A 1 91 ? -5.687 11.641 -2.708 1.00 95.06 91 LYS A N 1
ATOM 747 C CA . LYS A 1 91 ? -6.394 12.924 -2.759 1.00 95.06 91 LYS A CA 1
ATOM 748 C C . LYS A 1 91 ? -7.897 12.733 -2.557 1.00 95.06 91 LYS A C 1
ATOM 750 O O . LYS A 1 91 ? -8.472 13.371 -1.678 1.00 95.06 91 LYS A O 1
ATOM 755 N N . ARG A 1 92 ? -8.520 11.808 -3.293 1.00 95.44 92 ARG A N 1
ATOM 756 C CA . ARG A 1 92 ? -9.958 11.537 -3.165 1.00 95.44 92 ARG A CA 1
ATOM 757 C C . ARG A 1 92 ? -10.333 11.005 -1.779 1.00 95.44 92 ARG A C 1
ATOM 759 O O . ARG A 1 92 ? -11.350 11.411 -1.230 1.00 95.44 92 ARG A O 1
ATOM 766 N N . MET A 1 93 ? -9.518 10.130 -1.194 1.00 95.81 93 MET A N 1
ATOM 767 C CA . MET A 1 93 ? -9.734 9.628 0.166 1.00 95.81 93 MET A CA 1
ATOM 768 C C . MET A 1 93 ? -9.606 10.739 1.216 1.00 95.81 93 MET A C 1
ATOM 770 O O . MET A 1 93 ? -10.403 10.771 2.151 1.00 95.81 93 MET A O 1
ATOM 774 N N . SER A 1 94 ? -8.663 11.672 1.049 1.00 95.00 94 SER A N 1
ATOM 775 C CA . SER A 1 94 ? -8.437 12.776 1.997 1.00 95.00 94 SER A CA 1
ATOM 776 C C . SER A 1 94 ? -9.616 13.749 2.107 1.00 95.00 94 SER A C 1
ATOM 778 O O . SER A 1 94 ? -9.788 14.400 3.133 1.00 95.00 94 SER A O 1
ATOM 780 N N . GLU A 1 95 ? -10.463 13.815 1.075 1.00 96.25 95 GLU A N 1
ATOM 781 C CA . GLU A 1 95 ? -11.706 14.596 1.083 1.00 96.25 95 GLU A CA 1
ATOM 782 C C . GLU A 1 95 ? -12.809 13.933 1.929 1.00 96.25 95 GLU A C 1
ATOM 784 O O . GLU A 1 95 ? -13.750 14.601 2.355 1.00 96.25 95 GLU A O 1
ATOM 789 N N . LEU A 1 96 ? -12.717 12.619 2.165 1.00 96.00 96 LEU A N 1
ATOM 790 C CA . LEU A 1 96 ? -13.755 11.822 2.827 1.00 96.00 96 LEU A CA 1
ATOM 791 C C . LEU A 1 96 ? -13.398 11.469 4.275 1.00 96.00 96 LEU A C 1
ATOM 793 O O . LEU A 1 96 ? -14.289 11.299 5.114 1.00 96.00 96 LEU A O 1
ATOM 797 N N . ILE A 1 97 ? -12.107 11.301 4.565 1.00 94.69 97 ILE A N 1
ATOM 798 C CA . ILE A 1 97 ? -11.581 10.843 5.854 1.00 94.69 97 ILE A CA 1
ATOM 799 C C . ILE A 1 97 ? -10.238 11.499 6.166 1.00 94.69 97 ILE A C 1
ATOM 801 O O . ILE A 1 97 ? -9.479 11.871 5.275 1.00 94.6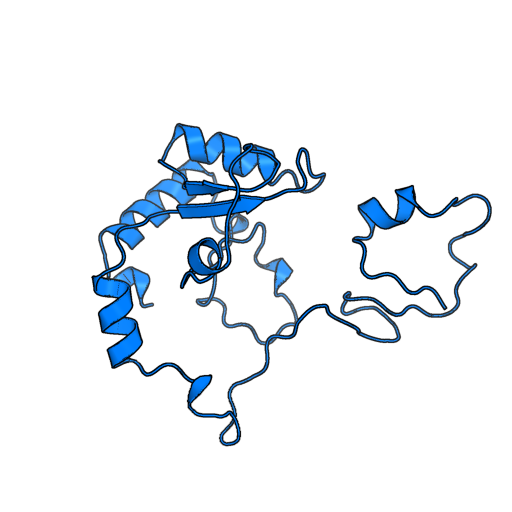9 97 ILE A O 1
ATOM 805 N N . LYS A 1 98 ? -9.913 11.593 7.458 1.00 94.19 98 LYS A N 1
ATOM 806 C CA . LYS A 1 98 ? -8.595 12.053 7.897 1.00 94.19 98 LYS A CA 1
ATOM 807 C C . LYS A 1 98 ? -7.541 10.982 7.603 1.00 94.19 98 LYS A C 1
ATOM 809 O O . LYS A 1 98 ? -7.657 9.859 8.093 1.00 94.19 98 LYS A O 1
ATOM 814 N N . LEU A 1 99 ? -6.514 11.363 6.847 1.00 94.94 99 LEU A N 1
ATOM 815 C CA . LEU A 1 99 ? -5.345 10.540 6.545 1.00 94.94 99 LEU A CA 1
ATOM 816 C C . LEU A 1 99 ? -4.114 11.093 7.272 1.00 94.94 99 LEU A C 1
ATOM 818 O O . LEU A 1 99 ? -3.888 12.304 7.273 1.00 94.94 99 LEU A O 1
ATOM 822 N N . ASP A 1 100 ? -3.305 10.210 7.851 1.00 94.50 100 ASP A N 1
ATOM 823 C CA . ASP A 1 100 ? -1.982 10.549 8.372 1.00 94.50 100 ASP A CA 1
ATOM 824 C C . ASP A 1 100 ? -0.965 10.437 7.221 1.00 94.50 100 ASP A C 1
ATOM 826 O O . ASP A 1 100 ? -0.506 9.344 6.880 1.00 94.50 100 ASP 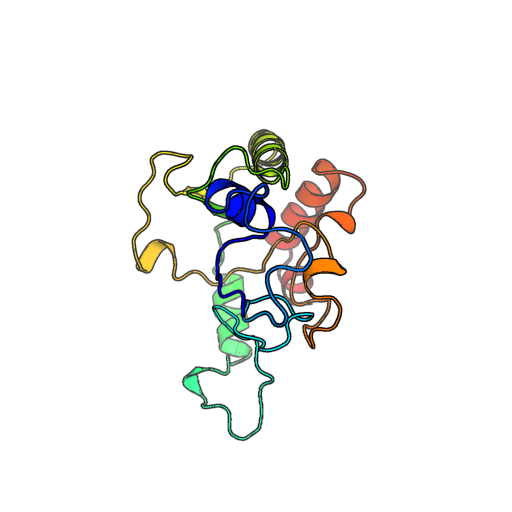A O 1
ATOM 830 N N . LEU A 1 101 ? -0.665 11.572 6.585 1.00 95.19 101 LEU A N 1
ATOM 831 C CA . LEU A 1 101 ? 0.162 11.667 5.380 1.00 95.19 101 LEU A CA 1
ATOM 832 C C . LEU A 1 101 ? 1.558 12.202 5.713 1.00 95.19 101 LEU A C 1
ATOM 834 O O . LEU A 1 101 ? 1.684 13.274 6.305 1.00 95.19 101 LEU A O 1
ATOM 838 N N . VAL A 1 102 ? 2.600 11.460 5.332 1.00 95.69 102 VAL A N 1
ATOM 839 C CA . VAL A 1 102 ? 4.006 11.823 5.576 1.00 95.69 102 VAL A CA 1
ATOM 840 C C . VAL A 1 102 ? 4.891 11.572 4.352 1.00 95.69 102 VAL A C 1
ATOM 842 O O . VAL A 1 102 ? 4.494 10.872 3.421 1.00 95.69 102 VAL A O 1
ATOM 845 N N . GLY A 1 103 ? 6.104 12.119 4.368 1.00 95.12 103 GLY A N 1
ATOM 846 C CA . GLY A 1 103 ? 7.093 12.035 3.293 1.00 95.12 103 GLY A CA 1
ATOM 847 C C . GLY A 1 103 ? 7.190 13.317 2.464 1.00 95.12 103 GLY A C 1
ATOM 848 O O . GLY A 1 103 ? 6.492 14.306 2.720 1.00 95.12 103 GLY A O 1
ATOM 849 N N . ASP A 1 104 ? 8.076 13.302 1.467 1.00 94.88 104 ASP A N 1
ATOM 850 C CA . ASP A 1 104 ? 8.459 14.507 0.717 1.00 94.88 104 ASP A CA 1
ATOM 851 C C . ASP A 1 104 ? 7.284 15.140 -0.033 1.00 94.88 104 ASP A C 1
ATOM 853 O O . ASP A 1 104 ? 7.207 16.364 -0.132 1.00 94.88 104 ASP A O 1
ATOM 857 N N . CYS A 1 105 ? 6.309 14.338 -0.475 1.00 94.31 105 CYS A N 1
ATOM 858 C CA . CYS A 1 105 ? 5.118 14.854 -1.158 1.00 94.31 105 CYS A CA 1
ATOM 859 C C . CYS A 1 105 ? 4.232 15.738 -0.277 1.00 94.31 105 CYS A C 1
ATOM 861 O O . CYS A 1 105 ? 3.425 16.504 -0.802 1.00 94.31 105 CYS A O 1
ATOM 863 N N . TYR A 1 106 ? 4.381 15.640 1.045 1.00 94.69 106 TYR A N 1
ATOM 864 C CA . TYR A 1 106 ? 3.621 16.420 2.020 1.00 94.69 106 TYR A CA 1
ATOM 865 C C . TYR A 1 106 ? 4.504 17.331 2.879 1.00 94.69 106 TYR A C 1
ATOM 867 O O . TYR A 1 106 ? 3.983 18.053 3.724 1.00 94.69 106 TYR A O 1
ATOM 875 N N . GLY A 1 107 ? 5.828 17.314 2.680 1.00 95.12 107 GLY A N 1
ATOM 876 C CA . GLY A 1 107 ? 6.772 18.107 3.472 1.00 95.12 107 GLY A CA 1
ATOM 877 C C . GLY A 1 107 ? 6.815 17.722 4.955 1.00 95.12 107 GLY A C 1
ATOM 878 O O . GLY A 1 107 ? 7.201 18.541 5.787 1.00 95.12 107 GLY A O 1
ATOM 879 N N . VAL A 1 108 ? 6.401 16.499 5.301 1.00 95.62 108 VAL A N 1
ATOM 880 C CA . VAL A 1 108 ? 6.380 16.002 6.684 1.00 95.62 108 VAL A CA 1
ATOM 881 C C . VAL A 1 108 ? 7.414 14.897 6.829 1.00 95.62 108 VAL A C 1
ATOM 883 O O . VAL A 1 108 ? 7.264 13.814 6.267 1.00 95.62 108 VAL A O 1
ATOM 886 N N . TYR A 1 109 ? 8.457 15.162 7.609 1.00 93.44 109 TYR A N 1
ATOM 887 C CA . TYR A 1 109 ? 9.480 14.169 7.915 1.00 93.44 109 TYR A CA 1
ATOM 888 C C . TYR A 1 109 ? 8.933 13.064 8.834 1.00 93.44 109 TYR A C 1
ATOM 890 O O . TYR A 1 109 ? 8.165 13.332 9.759 1.00 93.44 109 TYR A O 1
ATOM 898 N N . CYS A 1 110 ? 9.347 11.823 8.578 1.00 92.12 110 CYS A N 1
ATOM 899 C CA . CYS A 1 110 ? 8.972 10.630 9.334 1.00 92.12 110 CYS A CA 1
ATOM 900 C C . CYS A 1 110 ? 10.261 9.933 9.783 1.00 92.12 110 CYS A C 1
ATOM 902 O O . CYS A 1 110 ? 11.112 9.605 8.956 1.00 92.12 110 CYS A O 1
ATOM 904 N N . ASP A 1 111 ? 10.424 9.762 11.091 1.00 92.94 111 ASP A N 1
ATOM 905 C CA . ASP A 1 111 ? 11.543 9.047 11.699 1.00 92.94 111 ASP A CA 1
ATOM 906 C C . ASP A 1 111 ? 11.261 7.537 11.816 1.00 92.94 111 ASP A C 1
ATOM 908 O O . ASP A 1 111 ? 10.222 7.035 11.380 1.00 92.94 111 ASP A O 1
ATOM 912 N N . LEU A 1 112 ? 12.198 6.789 12.410 1.00 88.88 112 LEU A N 1
ATOM 913 C CA . LEU A 1 112 ? 12.068 5.337 12.572 1.00 88.88 112 LEU A CA 1
ATOM 914 C C . LEU A 1 112 ? 10.804 4.940 13.355 1.00 88.88 112 LEU A C 1
ATOM 916 O O . LEU A 1 112 ? 10.157 3.950 13.020 1.00 88.88 112 LEU A O 1
ATOM 920 N N . GLU A 1 113 ? 10.440 5.710 14.384 1.00 89.75 113 GLU A N 1
ATOM 921 C CA . GLU A 1 113 ? 9.244 5.459 15.193 1.00 89.75 113 GLU A CA 1
ATOM 922 C C . GLU A 1 113 ? 7.969 5.676 14.372 1.00 89.75 113 GLU A C 1
ATOM 924 O O . GLU A 1 113 ? 7.021 4.891 14.439 1.00 89.75 113 GLU A O 1
ATOM 929 N N . CYS A 1 114 ? 7.954 6.712 13.537 1.00 88.94 114 CYS A N 1
ATOM 930 C CA . CYS A 1 114 ? 6.856 6.985 12.629 1.00 88.94 114 CYS A CA 1
ATOM 931 C C . CYS A 1 114 ? 6.630 5.858 11.602 1.00 88.94 114 CYS A C 1
ATOM 933 O O . CYS A 1 114 ? 5.466 5.581 11.294 1.00 88.94 114 CYS A O 1
ATOM 935 N N . TYR A 1 115 ? 7.687 5.187 11.127 1.00 88.19 115 TYR A N 1
ATOM 936 C CA . TYR A 1 115 ? 7.586 4.027 10.227 1.00 88.19 115 TYR A CA 1
ATOM 937 C C . TYR A 1 115 ? 7.236 2.717 10.935 1.00 88.19 115 TYR A C 1
ATOM 939 O O . TYR A 1 115 ? 6.625 1.841 10.323 1.00 88.19 115 TYR A O 1
ATOM 947 N N . ASN A 1 116 ? 7.583 2.575 12.215 1.00 87.69 116 ASN A N 1
ATOM 948 C CA . ASN A 1 116 ? 7.338 1.355 12.977 1.00 87.69 116 ASN A CA 1
ATOM 949 C C . ASN A 1 116 ? 5.871 1.263 13.438 1.00 87.69 116 ASN A C 1
ATOM 951 O O . ASN A 1 116 ? 5.533 1.472 14.605 1.00 87.69 116 ASN A O 1
ATOM 955 N N . ARG A 1 117 ? 4.970 0.997 12.485 1.00 85.38 117 ARG A N 1
ATOM 956 C CA . ARG A 1 117 ? 3.524 0.885 12.704 1.00 85.38 117 ARG A CA 1
ATOM 957 C C . ARG A 1 117 ? 3.003 -0.462 12.235 1.00 85.38 117 ARG A C 1
ATOM 959 O O . ARG A 1 117 ? 3.290 -0.913 11.133 1.00 85.38 117 ARG A O 1
ATOM 966 N N . GLU A 1 118 ? 2.125 -1.045 13.037 1.00 86.56 118 GLU A N 1
ATOM 967 C CA . GLU A 1 118 ? 1.404 -2.257 12.663 1.00 86.56 118 GLU A CA 1
ATOM 968 C C . GLU A 1 118 ? 0.186 -1.892 11.821 1.00 86.56 118 GLU A C 1
ATOM 970 O O . GLU A 1 118 ? -0.832 -1.402 12.329 1.00 86.56 118 GLU A O 1
ATOM 975 N N . LEU A 1 119 ? 0.294 -2.098 10.515 1.00 90.00 119 LEU A N 1
ATOM 976 C CA . LEU A 1 119 ? -0.699 -1.681 9.533 1.00 90.00 119 LEU A CA 1
ATOM 977 C C . LEU A 1 119 ? -1.208 -2.886 8.748 1.00 90.00 119 LEU A C 1
ATOM 979 O O . LEU A 1 119 ? -0.469 -3.831 8.493 1.00 90.00 119 LEU A O 1
ATOM 983 N N . VAL A 1 120 ? -2.476 -2.820 8.345 1.00 92.12 120 VAL A N 1
ATOM 984 C CA . VAL A 1 120 ? -3.011 -3.699 7.303 1.00 92.12 120 VAL A CA 1
ATOM 985 C C . VAL A 1 120 ? -2.818 -2.968 5.973 1.00 92.12 120 VAL A C 1
ATOM 987 O O . VAL A 1 120 ? -3.281 -1.829 5.855 1.00 92.12 120 VAL A O 1
ATOM 990 N N . PRO A 1 121 ? -2.121 -3.561 4.990 1.00 94.44 121 PRO A N 1
ATOM 991 C CA . PRO A 1 121 ? -1.883 -2.911 3.708 1.00 94.44 121 PRO A CA 1
ATOM 992 C C . PRO A 1 121 ? -3.182 -2.663 2.935 1.00 94.44 121 PRO A C 1
ATOM 994 O O . PRO A 1 121 ? -4.022 -3.557 2.820 1.00 94.44 121 PRO A O 1
ATOM 997 N N . ILE A 1 122 ? -3.302 -1.470 2.348 1.00 95.62 122 ILE A N 1
ATOM 998 C CA . ILE A 1 122 ? -4.287 -1.165 1.304 1.00 95.62 122 ILE A CA 1
ATOM 999 C C . ILE A 1 122 ? -3.526 -1.070 -0.019 1.00 95.62 122 ILE A C 1
ATOM 1001 O O . ILE A 1 122 ? -2.632 -0.233 -0.161 1.00 95.62 122 ILE A O 1
ATOM 1005 N N . VAL A 1 123 ? -3.850 -1.936 -0.975 1.00 95.00 123 VAL A N 1
ATOM 1006 C CA . VAL A 1 123 ? -3.174 -2.028 -2.278 1.00 95.00 123 VAL A CA 1
ATOM 1007 C C . VAL A 1 123 ? -4.101 -1.611 -3.413 1.00 95.00 123 VAL A C 1
ATOM 1009 O O . VAL A 1 123 ? -5.319 -1.675 -3.287 1.00 95.00 123 VAL A O 1
ATOM 1012 N N . LEU A 1 124 ? -3.527 -1.205 -4.549 1.00 94.06 124 LEU A N 1
ATOM 1013 C CA . LEU A 1 124 ? -4.312 -0.780 -5.713 1.00 94.06 124 LEU A CA 1
ATOM 1014 C C . LEU A 1 124 ? -5.073 -1.933 -6.380 1.00 94.06 124 LEU A C 1
ATOM 1016 O O . LEU A 1 124 ? -6.153 -1.707 -6.909 1.00 94.06 124 LEU A O 1
ATOM 1020 N N . SER A 1 125 ? -4.514 -3.148 -6.375 1.00 94.50 125 SER A N 1
ATOM 1021 C CA . SER A 1 125 ? -5.164 -4.311 -6.981 1.00 94.50 125 SER A CA 1
ATOM 1022 C C . SER A 1 125 ? -4.813 -5.617 -6.279 1.00 94.50 125 SER A C 1
ATOM 1024 O O . SER A 1 125 ? -3.661 -5.825 -5.886 1.00 94.50 125 SER A O 1
ATOM 1026 N N . ARG A 1 126 ? -5.772 -6.547 -6.223 1.00 94.31 126 ARG A N 1
ATOM 1027 C CA . ARG A 1 126 ? -5.564 -7.959 -5.848 1.00 94.31 126 ARG A CA 1
ATOM 1028 C C . ARG A 1 126 ? -4.406 -8.604 -6.597 1.00 94.31 126 ARG A C 1
ATOM 1030 O O . ARG A 1 126 ? -3.671 -9.418 -6.039 1.00 94.31 126 ARG A O 1
ATOM 1037 N N . SER A 1 127 ? -4.243 -8.238 -7.866 1.00 92.88 127 SER A N 1
ATOM 1038 C CA . SER A 1 127 ? -3.232 -8.808 -8.753 1.00 92.88 127 SER A CA 1
ATOM 1039 C C . SER A 1 127 ? -1.791 -8.540 -8.312 1.00 92.88 127 SER A C 1
ATOM 1041 O O . SER A 1 127 ? -0.904 -9.287 -8.719 1.00 92.88 127 SER A O 1
ATOM 1043 N N . VAL A 1 128 ? -1.555 -7.551 -7.439 1.00 89.06 128 VAL A N 1
ATOM 1044 C CA . VAL A 1 128 ? -0.219 -7.207 -6.919 1.00 89.06 128 VAL A CA 1
ATOM 1045 C C . VAL A 1 128 ? 0.446 -8.398 -6.227 1.00 89.06 128 VAL A C 1
ATOM 1047 O O . VAL A 1 128 ? 1.643 -8.610 -6.395 1.00 89.06 128 VAL A O 1
ATOM 1050 N N . PHE A 1 129 ? -0.330 -9.206 -5.501 1.00 89.69 129 PHE A N 1
ATOM 1051 C CA . PHE A 1 129 ? 0.164 -10.407 -4.820 1.00 89.69 129 PHE A CA 1
ATOM 1052 C C . PHE A 1 129 ? -0.178 -11.706 -5.566 1.00 89.69 129 PHE A C 1
ATOM 1054 O O . PHE A 1 129 ? -0.025 -12.800 -5.024 1.00 89.69 129 PHE A O 1
ATOM 1061 N N . LYS A 1 130 ? -0.642 -11.627 -6.821 1.00 89.00 130 LYS A N 1
ATOM 1062 C CA . LYS A 1 130 ? -0.960 -12.821 -7.613 1.00 89.00 130 LYS A CA 1
ATOM 1063 C C . LYS A 1 130 ? 0.305 -13.639 -7.864 1.00 89.00 130 LYS A C 1
ATOM 1065 O O . LYS A 1 130 ? 1.315 -13.115 -8.318 1.00 89.00 130 LYS A O 1
ATOM 1070 N N . GLY A 1 131 ? 0.222 -14.944 -7.613 1.00 85.69 131 GLY A N 1
ATOM 1071 C CA . GLY A 1 131 ? 1.369 -15.847 -7.739 1.00 85.69 131 GLY A CA 1
ATOM 1072 C C . GLY A 1 131 ? 2.335 -15.786 -6.554 1.00 85.69 131 GLY A C 1
ATOM 1073 O O . GLY A 1 131 ? 3.335 -16.495 -6.561 1.00 85.69 131 GLY A O 1
ATOM 1074 N N . MET A 1 132 ? 2.026 -14.984 -5.532 1.00 84.56 132 MET A N 1
ATOM 1075 C CA . MET A 1 132 ? 2.674 -15.046 -4.228 1.00 84.56 132 MET A CA 1
ATOM 1076 C C . MET A 1 132 ? 1.771 -15.812 -3.258 1.00 84.56 132 MET A C 1
ATOM 1078 O O . MET A 1 132 ? 0.546 -15.753 -3.354 1.00 84.56 132 MET A O 1
ATOM 1082 N N . ASP A 1 133 ? 2.367 -16.503 -2.289 1.00 87.06 133 ASP A N 1
ATOM 1083 C CA . ASP A 1 133 ? 1.634 -17.237 -1.249 1.00 87.06 133 ASP A CA 1
ATOM 1084 C C . ASP A 1 133 ? 1.138 -16.307 -0.121 1.00 87.06 133 ASP A C 1
ATOM 1086 O O . ASP A 1 133 ? 1.310 -16.589 1.066 1.00 87.06 133 ASP A O 1
ATOM 1090 N N . VAL A 1 134 ? 0.549 -15.167 -0.493 1.00 90.31 134 VAL A N 1
ATOM 1091 C CA . VAL A 1 134 ? -0.007 -14.181 0.441 1.00 90.31 134 VAL A CA 1
ATOM 1092 C C . VAL A 1 134 ? -1.498 -14.466 0.639 1.00 90.31 134 VAL A C 1
ATOM 1094 O O . VAL A 1 134 ? -2.246 -14.473 -0.342 1.00 90.31 134 VAL A O 1
ATOM 1097 N N . PRO A 1 135 ? -1.969 -14.683 1.881 1.00 91.12 135 PRO A N 1
ATOM 1098 C CA . PRO A 1 135 ? -3.388 -14.892 2.152 1.00 91.12 135 PRO A CA 1
ATOM 1099 C C . PRO A 1 135 ? -4.247 -13.714 1.680 1.00 91.12 135 PRO A C 1
ATOM 1101 O O . PRO A 1 135 ? -3.899 -12.551 1.881 1.00 91.12 135 PRO A O 1
ATOM 1104 N N . SER A 1 136 ? -5.409 -14.003 1.095 1.00 90.81 136 SER A N 1
ATOM 1105 C CA . SER A 1 136 ? -6.304 -12.974 0.553 1.00 90.81 136 SER A CA 1
ATOM 1106 C C . SER A 1 136 ? -6.910 -12.058 1.622 1.00 90.81 136 SER A C 1
ATOM 1108 O O . SER A 1 136 ? -7.350 -10.961 1.299 1.00 90.81 136 SER A O 1
ATOM 1110 N N . ASN A 1 137 ? -6.948 -12.470 2.886 1.00 91.06 137 ASN A N 1
ATOM 1111 C CA . ASN A 1 137 ? -7.407 -11.636 3.999 1.00 91.06 137 ASN A CA 1
ATOM 1112 C C . ASN A 1 137 ? -6.274 -10.839 4.675 1.00 91.06 137 ASN A C 1
ATOM 1114 O O . ASN A 1 137 ? -6.525 -10.123 5.635 1.00 91.06 137 ASN A O 1
ATOM 1118 N N . ALA A 1 138 ? -5.031 -10.923 4.185 1.00 91.25 138 ALA A N 1
ATOM 1119 C CA . ALA A 1 138 ? -3.900 -10.192 4.766 1.00 91.25 138 ALA A CA 1
ATOM 1120 C C . ALA A 1 138 ? -3.811 -8.718 4.319 1.00 91.25 138 ALA A C 1
ATOM 1122 O O . ALA A 1 138 ? -2.999 -7.962 4.850 1.00 91.25 138 ALA A O 1
ATOM 1123 N N . PHE A 1 139 ? -4.605 -8.305 3.329 1.00 95.00 139 PHE A N 1
ATOM 1124 C CA . PHE A 1 139 ? -4.596 -6.958 2.761 1.00 95.00 139 PHE A CA 1
ATOM 1125 C C . PHE A 1 139 ? -5.975 -6.586 2.205 1.00 95.00 139 PHE A C 1
ATOM 1127 O O . PHE A 1 139 ? -6.798 -7.453 1.906 1.00 95.00 139 PHE A O 1
ATOM 1134 N N . ILE A 1 140 ? -6.207 -5.288 2.032 1.00 96.50 140 ILE A N 1
ATOM 1135 C CA . ILE A 1 140 ? -7.416 -4.730 1.419 1.00 96.50 140 ILE A CA 1
ATOM 1136 C C . ILE A 1 140 ? -7.045 -4.257 0.016 1.00 96.50 140 ILE A C 1
ATOM 1138 O O . ILE A 1 140 ? -6.093 -3.494 -0.140 1.00 96.50 140 ILE A O 1
ATOM 1142 N N . ALA A 1 141 ? -7.767 -4.699 -1.008 1.00 96.94 141 ALA A N 1
ATOM 1143 C CA . ALA A 1 141 ? -7.512 -4.271 -2.376 1.00 96.94 141 ALA A CA 1
ATOM 1144 C C . ALA A 1 141 ? -8.553 -3.244 -2.824 1.00 96.94 141 ALA A C 1
ATOM 1146 O O . ALA A 1 141 ? -9.742 -3.407 -2.577 1.00 96.94 141 ALA A O 1
ATOM 1147 N N . LEU A 1 142 ? -8.105 -2.168 -3.467 1.00 96.12 142 LEU A N 1
ATOM 1148 C CA . LEU A 1 142 ? -8.982 -1.100 -3.946 1.00 96.12 142 LEU A CA 1
ATOM 1149 C C . LEU A 1 142 ? -9.937 -1.587 -5.046 1.00 96.12 142 LEU A C 1
ATOM 1151 O O . LEU A 1 142 ? -11.068 -1.121 -5.103 1.00 96.12 142 LEU A O 1
ATOM 1155 N N . ASP A 1 143 ? -9.498 -2.528 -5.884 1.00 95.81 143 ASP A N 1
ATOM 1156 C CA . ASP A 1 143 ? -10.299 -3.125 -6.960 1.00 95.81 143 ASP A CA 1
ATOM 1157 C C . ASP A 1 143 ? -11.369 -4.118 -6.475 1.00 95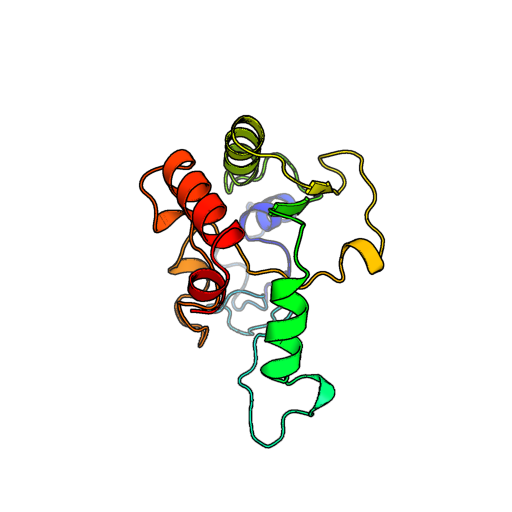.81 143 ASP A C 1
ATOM 1159 O O . ASP A 1 143 ? -12.151 -4.600 -7.292 1.00 95.81 143 ASP A O 1
ATOM 1163 N N . ASP A 1 144 ? -11.451 -4.383 -5.165 1.00 96.88 144 ASP A N 1
ATOM 1164 C CA . ASP A 1 144 ? -12.584 -5.094 -4.560 1.00 96.88 144 ASP A CA 1
ATOM 1165 C C . ASP A 1 144 ? -13.829 -4.189 -4.401 1.00 96.88 144 ASP A C 1
ATOM 1167 O O . ASP A 1 144 ? -14.898 -4.685 -4.049 1.00 96.88 144 ASP A O 1
ATOM 1171 N N . PHE A 1 145 ? -13.701 -2.875 -4.632 1.00 97.50 145 PHE A N 1
ATOM 1172 C CA . PHE A 1 145 ? -14.751 -1.874 -4.416 1.00 97.50 145 PHE A CA 1
ATOM 1173 C C . PHE A 1 145 ? -15.098 -1.142 -5.717 1.00 97.50 145 PHE A C 1
ATOM 1175 O O . PHE A 1 145 ? -14.221 -0.809 -6.516 1.00 97.50 145 PHE A O 1
ATOM 1182 N N . GLU A 1 146 ? -16.373 -0.803 -5.907 1.00 96.50 146 GLU A N 1
ATOM 1183 C CA . GLU A 1 146 ? -16.840 -0.038 -7.070 1.00 96.50 146 GLU A CA 1
ATOM 1184 C C . GLU A 1 146 ? -16.370 1.423 -7.022 1.00 96.50 146 GLU A C 1
ATOM 1186 O O . GLU A 1 146 ? -16.258 2.093 -8.052 1.00 96.50 146 GLU A O 1
ATOM 1191 N N . SER A 1 147 ? -16.108 1.954 -5.821 1.00 96.12 147 SER A N 1
ATOM 1192 C CA . SER A 1 147 ? -15.675 3.340 -5.640 1.00 96.12 147 SER A CA 1
ATOM 1193 C C . SER A 1 147 ? -14.851 3.574 -4.372 1.00 96.12 147 SER A C 1
ATOM 1195 O O . SER A 1 147 ? -14.934 2.842 -3.387 1.00 96.12 147 SER A O 1
ATOM 1197 N N . VAL A 1 148 ? -14.117 4.694 -4.350 1.00 95.38 148 VAL A N 1
ATOM 1198 C CA . VAL A 1 148 ? -13.389 5.161 -3.154 1.00 95.38 148 VAL A CA 1
ATOM 1199 C C . VAL A 1 148 ? -14.335 5.417 -1.974 1.00 95.38 148 VAL A C 1
ATOM 1201 O O . VAL A 1 148 ? -13.958 5.209 -0.823 1.00 95.38 148 VAL A O 1
ATOM 1204 N N . ASN A 1 149 ? -15.570 5.848 -2.247 1.00 96.88 149 ASN A N 1
ATOM 1205 C CA . ASN A 1 149 ? -16.580 6.056 -1.214 1.00 96.88 149 ASN A CA 1
ATOM 1206 C C . ASN A 1 149 ? -16.946 4.733 -0.525 1.00 96.88 149 ASN A C 1
ATOM 1208 O O . ASN A 1 149 ? -17.012 4.685 0.699 1.00 96.88 149 ASN A O 1
ATOM 1212 N N . GLU A 1 150 ? -17.135 3.667 -1.301 1.00 97.88 150 GLU A N 1
ATOM 1213 C CA . GLU A 1 150 ? -17.442 2.339 -0.767 1.00 97.88 150 GLU A CA 1
ATOM 1214 C C . GLU A 1 150 ? -16.283 1.787 0.073 1.00 97.88 150 GLU A C 1
ATOM 1216 O O . GLU A 1 150 ? -16.504 1.330 1.196 1.00 97.88 150 GLU A O 1
ATOM 1221 N N . LEU A 1 151 ? -15.040 1.930 -0.406 1.00 97.06 151 LEU A N 1
ATOM 1222 C CA . LEU A 1 151 ? -13.850 1.593 0.380 1.00 97.06 151 LEU A CA 1
ATOM 1223 C C . LEU A 1 151 ? -13.838 2.350 1.716 1.00 97.06 151 LEU A C 1
ATOM 1225 O O . LEU A 1 151 ? -13.601 1.761 2.766 1.00 97.06 151 LEU A O 1
ATOM 1229 N N . VAL A 1 152 ? -14.091 3.658 1.702 1.00 96.56 152 VAL A N 1
ATOM 1230 C CA . VAL A 1 152 ? -14.095 4.481 2.919 1.00 96.56 152 VAL A CA 1
ATOM 1231 C C . VAL A 1 152 ? -15.160 4.021 3.916 1.00 96.56 152 VAL A C 1
ATOM 1233 O O . VAL A 1 152 ? -14.869 3.940 5.111 1.00 96.56 152 VAL A O 1
ATOM 1236 N N . GLU A 1 153 ? -16.365 3.686 3.454 1.00 96.81 153 GLU A N 1
ATOM 1237 C CA . GLU A 1 153 ? -17.410 3.130 4.322 1.00 96.81 153 GLU A CA 1
ATOM 1238 C C . GLU A 1 153 ? -16.998 1.778 4.907 1.00 96.81 153 GLU A C 1
ATOM 1240 O O . GLU A 1 153 ? -17.147 1.546 6.110 1.00 96.81 153 GLU A O 1
ATOM 1245 N N . TYR A 1 154 ? -16.388 0.914 4.096 1.00 96.62 154 TYR A N 1
ATOM 1246 C CA . TYR A 1 154 ? -15.832 -0.345 4.576 1.00 96.62 154 TYR A CA 1
ATOM 1247 C C . TYR A 1 154 ? -14.769 -0.124 5.663 1.00 96.62 154 TYR A C 1
ATOM 1249 O O . TYR A 1 154 ? -14.832 -0.743 6.728 1.00 96.62 154 TYR A O 1
ATOM 1257 N N . LEU A 1 155 ? -13.844 0.820 5.465 1.00 95.50 155 LEU A N 1
ATOM 1258 C CA . LEU A 1 155 ? -12.827 1.161 6.463 1.00 95.50 155 LEU A CA 1
ATOM 1259 C C . LEU A 1 155 ? -13.457 1.698 7.761 1.00 95.50 155 LEU A C 1
ATOM 1261 O O . LEU A 1 155 ? -13.042 1.292 8.846 1.00 95.50 155 LEU A O 1
ATOM 1265 N N . ARG A 1 156 ? -14.493 2.546 7.685 1.00 94.62 156 ARG A N 1
ATOM 1266 C CA . ARG A 1 156 ? -15.232 3.038 8.869 1.00 94.62 156 ARG A CA 1
ATOM 1267 C C . ARG A 1 156 ? -15.879 1.899 9.655 1.00 94.62 156 ARG A C 1
ATOM 1269 O O . ARG A 1 156 ? -15.879 1.919 10.887 1.00 94.62 156 ARG A O 1
ATOM 1276 N N . VAL A 1 157 ? -16.403 0.889 8.961 1.00 94.56 157 VAL A N 1
ATOM 1277 C CA . VAL A 1 157 ? -16.930 -0.325 9.597 1.00 94.56 157 VAL A CA 1
ATOM 1278 C C . VAL A 1 157 ? -15.817 -1.088 10.313 1.00 94.56 157 VAL A C 1
ATOM 1280 O O . VAL A 1 157 ? -16.017 -1.494 11.457 1.00 94.56 157 VAL A O 1
ATOM 1283 N N . LEU A 1 158 ? -14.648 -1.254 9.686 1.00 93.25 158 LEU A N 1
ATOM 1284 C CA . LEU A 1 158 ? -13.506 -1.934 10.307 1.00 93.25 158 LEU A CA 1
ATOM 1285 C C . LEU A 1 158 ? -12.987 -1.199 11.547 1.00 93.25 158 LEU A C 1
ATOM 1287 O O . LEU A 1 158 ? -12.661 -1.842 12.542 1.00 93.25 158 LEU A O 1
ATOM 1291 N N . GLN A 1 159 ? -12.956 0.134 11.523 1.00 89.38 159 GLN A N 1
ATOM 1292 C CA . GLN A 1 159 ? -12.515 0.939 12.665 1.00 89.38 159 GLN A CA 1
ATOM 1293 C C . GLN A 1 159 ? -13.403 0.740 13.901 1.00 89.38 159 GLN A C 1
ATOM 1295 O O . GLN A 1 159 ? -12.904 0.726 15.023 1.00 89.38 159 GLN A O 1
ATOM 1300 N N . ASN A 1 160 ? -14.710 0.564 13.697 1.00 89.44 160 ASN A N 1
ATOM 1301 C CA . ASN A 1 160 ? -15.686 0.448 14.781 1.00 89.44 160 ASN A CA 1
ATOM 1302 C C . ASN A 1 160 ? -16.032 -1.004 15.149 1.00 89.44 160 ASN A C 1
ATOM 1304 O O . ASN A 1 160 ? -16.776 -1.235 16.101 1.00 89.44 160 ASN A O 1
ATOM 1308 N N . ASN A 1 161 ? -15.525 -1.992 14.406 1.00 92.38 161 ASN A N 1
ATOM 1309 C CA . ASN A 1 161 ? -15.835 -3.401 14.615 1.00 92.38 161 ASN A CA 1
ATOM 1310 C C . ASN A 1 161 ? -14.558 -4.249 14.636 1.00 92.38 161 ASN A C 1
ATOM 1312 O O . ASN A 1 161 ? -14.091 -4.747 13.611 1.00 92.38 161 ASN A O 1
ATOM 1316 N N . THR A 1 162 ? -14.035 -4.463 15.845 1.00 89.44 162 THR A N 1
ATOM 1317 C CA . THR A 1 162 ? -12.840 -5.280 16.087 1.00 89.44 162 THR A CA 1
ATOM 1318 C C . THR A 1 162 ? -12.985 -6.710 15.567 1.00 89.44 162 THR A C 1
ATOM 1320 O O . THR A 1 162 ? -12.015 -7.272 15.075 1.00 89.44 162 THR A O 1
ATOM 1323 N N . GLU A 1 163 ? -14.180 -7.306 15.636 1.00 90.44 163 GLU A N 1
ATOM 1324 C CA . GLU A 1 163 ? -14.402 -8.667 15.137 1.00 90.44 163 GLU A CA 1
ATOM 1325 C C . GLU A 1 163 ? -14.227 -8.738 13.616 1.00 90.44 163 GLU A C 1
ATOM 1327 O O . GLU A 1 163 ? -13.610 -9.674 13.117 1.00 90.44 163 GLU A O 1
ATOM 1332 N N . LYS A 1 164 ? -14.726 -7.738 12.877 1.00 91.00 164 LYS A N 1
ATOM 1333 C CA . LYS A 1 164 ? -14.515 -7.642 11.426 1.00 91.00 164 LYS A CA 1
ATOM 1334 C C . LYS A 1 164 ? -13.068 -7.319 11.070 1.00 91.00 164 LYS A C 1
ATOM 1336 O O . LYS A 1 164 ? -12.580 -7.857 10.091 1.00 91.00 164 LYS A O 1
ATOM 1341 N N . TYR A 1 165 ? -12.390 -6.480 11.853 1.00 89.50 165 TYR A N 1
ATOM 1342 C CA . TYR A 1 165 ? -10.978 -6.148 11.626 1.00 89.50 165 TYR A CA 1
ATOM 1343 C C . TYR A 1 165 ? -10.050 -7.370 11.753 1.00 89.50 165 TYR A C 1
ATOM 1345 O O . TYR A 1 165 ? -9.004 -7.420 11.117 1.00 89.50 165 TYR A O 1
ATOM 1353 N N . LEU A 1 166 ? -10.411 -8.345 12.593 1.00 88.12 166 LEU A N 1
ATOM 1354 C CA . LEU A 1 166 ? -9.595 -9.531 12.882 1.00 88.12 166 LEU A CA 1
ATOM 1355 C C . LEU A 1 166 ? -9.853 -10.732 11.952 1.00 88.12 166 LEU A C 1
ATOM 1357 O O . LEU A 1 166 ? -9.213 -11.767 12.145 1.00 88.12 166 LEU A O 1
ATOM 1361 N N . LYS A 1 167 ? -10.804 -10.634 11.016 1.00 83.56 167 LYS A N 1
ATOM 1362 C CA . LYS A 1 167 ? -11.138 -11.697 10.051 1.00 83.56 167 LYS A CA 1
ATOM 1363 C C . LYS A 1 167 ? -10.333 -11.535 8.767 1.00 83.56 167 LYS A C 1
ATOM 1365 O O . LYS A 1 167 ? -9.831 -12.569 8.267 1.00 83.56 167 LYS A O 1
#

Radius of gyration: 19.19 Å; chains: 1; bounding box: 40×43×52 Å

Secondary structure (DSSP, 8-state):
-EE--S-HHHHHHHS-TTTS-TTS-S-EEESSTTSSEE--SS------TTS-GGGS--HHHHHHHHHT----EEEE----S-TT-HHHHHHHHHTTS-EEEEBGGGTB---HHHH------EES-GGGGTTS---TTSSEEGGGSSSHHHHHHHHHHHHH-HHHHT-

pLDDT: mean 90.29, std 4.76, range [77.0, 97.88]

Foldseek 3Di:
DAEDADDPVVVPVVDDCVQVPPPNDPFYDYCDPPGPHHDNPDDDDDDDPPPDVVPPDDPVNVLVVLVPDPDQAEDEDADPPDPLCVNVLVVVLVVVDPYHYYYNVVPHDADPVNVPDDDQAEEQAPCVCPPPPDDPLSHHYPVVDPDSVRVNVVSVCLSVDVVVVVD

Organism: Meloidogyne javanica (NCBI:txid6303)

InterPro domains:
  IPR001503 Glycosyl transferase family 10 [PTHR48438] (2-111)
  IPR038577 GT10-like, C-terminal domain superfamily [G3DSA:3.40.50.11660] (4-113)
  IPR038577 GT10-like, C-terminal domain superfamily [G3DSA:3.40.50.11660] (114-167)
  IPR055270 Fucosyltransferase, C-terminal [PF00852] (114-167)